Protein AF-A0A5P8JYT8-F1 (afdb_monomer_lite)

Radius of gyration: 12.9 Å; chains: 1; bounding box: 34×32×29 Å

Foldseek 3Di:
DDPPDFQPAADPPADVVQQVVQVVVLQVCLVVLVWHFPDKDWDQVPDPDRQWTWIWTATPVGDTKIKTGHRDHNVCQQPHSHWIAIVNRTDRSVVVSNVVVVVPD

pLDDT: mean 84.01, std 14.24, range [33.66, 96.31]

Organism: NCBI:txid2653200

Sequence (105 aa):
MSFITPGSGPVAEATEEQAVTNVTAFAEELPQFGVTVTSHDRKPSADYGEGRYVFTLHTEDGREIEIQMPGAPLDRVRKEWTRLYLDGSSGFWDFTLDSCKQRFE

Secondary structure (DSSP, 8-state):
-----TT-S--TT--HHHHHHHHHHHHHHGGGGT--EEEEEE-GGG--BTTEEEEEEEETTS-EEEEEEE-S-HHHHHHSS--EEETTEEE-HHHHHHHHHHTT-

Structure (mmCIF, N/CA/C/O backbone):
data_AF-A0A5P8JYT8-F1
#
_entry.id   AF-A0A5P8JYT8-F1
#
loop_
_atom_site.group_PDB
_atom_site.id
_atom_site.type_symbol
_atom_site.label_atom_id
_atom_site.label_alt_id
_atom_site.label_comp_id
_atom_site.label_asym_id
_atom_site.label_entity_id
_atom_site.label_seq_id
_atom_site.pdbx_PDB_ins_code
_atom_site.Cartn_x
_atom_site.Cartn_y
_atom_site.Cartn_z
_atom_site.occupancy
_atom_site.B_iso_or_equiv
_atom_site.auth_seq_id
_atom_site.auth_comp_id
_atom_site.auth_asym_id
_atom_site.auth_atom_id
_atom_site.pdbx_PDB_model_num
ATOM 1 N N . MET A 1 1 ? 20.227 -23.249 0.129 1.00 33.66 1 MET A N 1
ATOM 2 C CA . MET A 1 1 ? 19.079 -23.751 -0.653 1.00 33.66 1 MET A CA 1
ATOM 3 C C . MET A 1 1 ? 18.131 -22.573 -0.800 1.00 33.66 1 MET A C 1
ATOM 5 O O . MET A 1 1 ? 17.460 -22.231 0.162 1.00 33.66 1 MET A O 1
ATOM 9 N N . SER A 1 2 ? 18.218 -21.838 -1.910 1.00 37.72 2 SER A N 1
ATOM 10 C CA . SER A 1 2 ? 17.438 -20.610 -2.097 1.00 37.72 2 SER A CA 1
ATOM 11 C C . SER A 1 2 ? 16.035 -20.990 -2.547 1.00 37.72 2 SER A C 1
ATOM 13 O O . SER A 1 2 ? 15.847 -21.455 -3.668 1.00 37.72 2 SER A O 1
ATOM 15 N N . PHE A 1 3 ? 15.061 -20.834 -1.656 1.00 40.38 3 PHE A N 1
ATOM 16 C CA . PHE A 1 3 ? 13.651 -20.872 -2.018 1.00 40.38 3 PHE A CA 1
ATOM 17 C C . PHE A 1 3 ? 13.360 -19.590 -2.804 1.00 40.38 3 PHE A C 1
ATOM 19 O O . PHE A 1 3 ? 13.124 -18.537 -2.221 1.00 40.38 3 PHE A O 1
ATOM 26 N N . ILE A 1 4 ? 13.475 -19.647 -4.133 1.00 43.47 4 ILE A N 1
ATOM 27 C CA . ILE A 1 4 ? 13.039 -18.550 -5.001 1.00 43.47 4 ILE A CA 1
ATOM 28 C C . ILE A 1 4 ? 11.514 -18.578 -4.971 1.00 43.47 4 ILE A C 1
ATOM 30 O O . ILE A 1 4 ? 10.888 -19.375 -5.668 1.00 43.47 4 ILE A O 1
ATOM 34 N N . THR A 1 5 ? 10.917 -17.753 -4.117 1.00 49.12 5 THR A N 1
ATOM 35 C CA . THR A 1 5 ? 9.471 -17.544 -4.098 1.00 49.12 5 THR A CA 1
ATOM 36 C C . THR A 1 5 ? 9.096 -16.807 -5.390 1.00 49.12 5 THR A C 1
ATOM 38 O O . THR A 1 5 ? 9.532 -15.674 -5.587 1.00 49.12 5 THR A O 1
ATOM 41 N N . PRO A 1 6 ? 8.321 -17.401 -6.313 1.00 50.25 6 PRO A N 1
ATOM 42 C CA . PRO A 1 6 ? 7.962 -16.730 -7.560 1.00 50.25 6 PRO A CA 1
ATOM 43 C C . PRO A 1 6 ? 7.267 -15.397 -7.256 1.00 50.25 6 PRO A C 1
ATOM 45 O O . PRO A 1 6 ? 6.317 -15.368 -6.469 1.00 50.25 6 PRO A O 1
ATOM 48 N N . GLY A 1 7 ? 7.764 -14.301 -7.838 1.00 56.53 7 GLY A N 1
ATOM 49 C CA . GLY A 1 7 ? 7.246 -12.953 -7.579 1.00 56.53 7 GLY A CA 1
ATOM 50 C C . GLY A 1 7 ? 7.945 -12.157 -6.474 1.00 56.53 7 GLY A C 1
ATOM 51 O O . GLY A 1 7 ? 7.533 -11.027 -6.217 1.00 56.53 7 GLY A O 1
ATOM 52 N N . SER A 1 8 ? 8.989 -12.713 -5.841 1.00 60.50 8 SER A N 1
ATOM 53 C CA . SER A 1 8 ? 9.843 -12.020 -4.858 1.00 60.50 8 SER A CA 1
ATOM 54 C C . SER A 1 8 ? 11.080 -11.354 -5.460 1.00 60.50 8 SER A C 1
ATOM 56 O O . SER A 1 8 ? 11.875 -10.798 -4.718 1.00 60.50 8 SER A O 1
ATOM 58 N N . GLY A 1 9 ? 11.288 -11.476 -6.773 1.00 67.62 9 GLY A N 1
ATOM 59 C CA . GLY A 1 9 ? 12.460 -10.916 -7.443 1.00 67.62 9 GLY A CA 1
ATOM 60 C C . GLY A 1 9 ? 12.399 -9.392 -7.595 1.00 67.62 9 GLY A C 1
ATOM 61 O O . GLY A 1 9 ? 11.356 -8.784 -7.299 1.00 67.62 9 GLY A O 1
ATOM 62 N N . PRO A 1 10 ? 13.491 -8.797 -8.109 1.00 76.56 10 PRO A N 1
ATOM 63 C CA . PRO A 1 10 ? 13.575 -7.369 -8.339 1.00 76.56 10 PRO A CA 1
ATOM 64 C C . PRO A 1 10 ? 12.535 -6.890 -9.337 1.00 76.56 10 PRO A C 1
ATOM 66 O O . PRO A 1 10 ? 12.273 -7.516 -10.367 1.00 76.56 10 PRO A O 1
ATOM 69 N N . VAL A 1 11 ? 11.954 -5.742 -9.013 1.00 80.44 11 VAL A N 1
ATOM 70 C CA . VAL A 1 11 ? 10.961 -5.068 -9.833 1.00 80.44 11 VAL A CA 1
ATOM 71 C C . VAL A 1 11 ? 11.719 -4.138 -10.777 1.00 80.44 11 VAL A C 1
ATOM 73 O O . VAL A 1 11 ? 12.252 -3.107 -10.370 1.00 80.44 11 VAL A O 1
ATOM 76 N N . ALA A 1 12 ? 11.840 -4.547 -12.040 1.00 80.06 12 ALA A N 1
ATOM 77 C CA . ALA A 1 12 ? 12.508 -3.742 -13.057 1.00 80.06 12 ALA A CA 1
ATOM 78 C C . ALA A 1 12 ? 11.782 -2.403 -13.255 1.00 80.06 12 ALA A C 1
ATOM 80 O O . ALA A 1 12 ? 10.553 -2.363 -13.225 1.00 80.06 12 ALA A O 1
ATOM 81 N N . GLU A 1 13 ? 12.561 -1.338 -13.475 1.00 84.75 13 GLU A N 1
ATOM 82 C CA . GLU A 1 13 ? 12.064 0.029 -13.711 1.00 84.75 13 GLU A CA 1
ATOM 83 C C . GLU A 1 13 ? 11.220 0.590 -12.559 1.00 84.75 13 GLU A C 1
ATOM 85 O O . GLU A 1 13 ? 10.415 1.498 -12.757 1.00 84.75 13 GLU A O 1
ATOM 90 N N . ALA A 1 14 ? 11.408 0.055 -11.350 1.00 90.19 14 ALA A N 1
ATOM 91 C CA . ALA A 1 14 ? 10.593 0.450 -10.224 1.00 90.19 14 ALA A CA 1
ATOM 92 C C . ALA A 1 14 ? 10.853 1.891 -9.778 1.00 90.19 14 ALA A C 1
ATOM 94 O O . ALA A 1 14 ? 12.008 2.305 -9.635 1.00 90.19 14 ALA A O 1
ATOM 95 N N . THR A 1 15 ? 9.780 2.624 -9.485 1.00 92.75 15 THR A N 1
ATOM 96 C CA . THR A 1 15 ? 9.846 3.973 -8.921 1.00 92.75 15 THR A CA 1
ATOM 97 C C . THR A 1 15 ? 9.031 4.093 -7.642 1.00 92.75 15 THR A C 1
ATOM 99 O O . THR A 1 15 ? 7.992 3.456 -7.455 1.00 92.75 15 THR A O 1
ATOM 102 N N . GLU A 1 16 ? 9.492 4.965 -6.749 1.00 93.25 16 GLU A N 1
ATOM 103 C CA . GLU A 1 16 ? 8.779 5.264 -5.510 1.00 93.25 16 GLU A CA 1
ATOM 104 C C . GLU A 1 16 ? 7.422 5.920 -5.782 1.00 93.25 16 GLU A C 1
ATOM 106 O O . GLU A 1 16 ? 6.447 5.605 -5.117 1.00 93.25 16 GLU A O 1
ATOM 111 N N . GLU A 1 17 ? 7.329 6.770 -6.806 1.00 95.00 17 GLU A N 1
ATOM 112 C CA . GLU A 1 17 ? 6.077 7.408 -7.231 1.00 95.00 17 GLU A CA 1
ATOM 113 C C . GLU A 1 17 ? 5.001 6.378 -7.610 1.00 95.00 17 GLU A C 1
ATOM 115 O O . GLU A 1 17 ? 3.837 6.496 -7.213 1.00 95.00 17 GLU A O 1
ATOM 120 N N . GLN A 1 18 ? 5.394 5.321 -8.327 1.00 94.56 18 GLN A N 1
ATOM 121 C CA . GLN A 1 18 ? 4.494 4.215 -8.637 1.00 94.56 18 GLN A CA 1
ATOM 122 C C . GLN A 1 18 ? 4.110 3.447 -7.371 1.00 94.56 18 GLN A C 1
ATOM 124 O O . GLN A 1 18 ? 2.941 3.119 -7.194 1.00 94.56 18 GLN A O 1
ATOM 129 N N . ALA A 1 19 ? 5.049 3.224 -6.449 1.00 93.88 19 ALA A N 1
ATOM 130 C CA . ALA A 1 19 ? 4.749 2.569 -5.177 1.00 93.88 19 ALA A CA 1
ATOM 131 C C . ALA A 1 19 ? 3.776 3.389 -4.313 1.00 93.88 19 ALA A C 1
ATOM 133 O O . ALA A 1 19 ? 2.871 2.812 -3.715 1.00 93.88 19 ALA A O 1
ATOM 134 N N . VAL A 1 20 ? 3.917 4.720 -4.297 1.00 96.25 20 VAL A N 1
ATOM 135 C CA . VAL A 1 20 ? 2.982 5.645 -3.639 1.00 96.25 20 VAL A CA 1
ATOM 136 C C . VAL A 1 20 ? 1.595 5.532 -4.272 1.00 96.25 20 VAL A C 1
ATOM 138 O O . VAL A 1 20 ? 0.613 5.314 -3.573 1.00 96.25 20 VAL A O 1
ATOM 141 N N . THR A 1 21 ? 1.5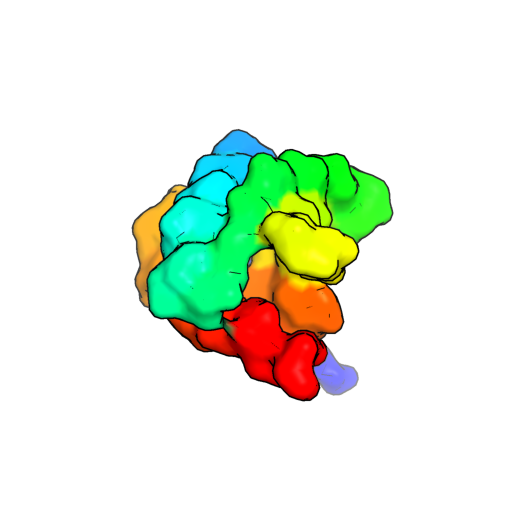12 5.583 -5.603 1.00 96.06 21 THR A N 1
ATOM 142 C CA . THR A 1 21 ? 0.238 5.406 -6.324 1.00 96.06 21 THR A CA 1
ATOM 143 C C . THR A 1 21 ? -0.425 4.075 -5.963 1.00 96.06 21 THR A C 1
ATOM 145 O O . THR A 1 21 ? -1.629 4.009 -5.717 1.00 96.06 21 THR A O 1
ATOM 148 N N . ASN A 1 22 ? 0.373 3.011 -5.882 1.00 95.06 22 ASN A N 1
ATOM 149 C CA . ASN A 1 22 ? -0.112 1.681 -5.551 1.00 95.06 22 ASN A CA 1
ATOM 150 C C . ASN A 1 22 ? -0.585 1.585 -4.098 1.00 95.06 22 ASN A C 1
ATOM 152 O O . ASN A 1 22 ? -1.646 1.022 -3.856 1.00 95.06 22 ASN A O 1
ATOM 156 N N . VAL A 1 23 ? 0.147 2.139 -3.127 1.00 95.19 23 VAL A N 1
ATOM 157 C CA . VAL A 1 23 ? -0.277 2.095 -1.718 1.00 95.19 23 VAL A CA 1
ATOM 158 C C . VAL A 1 23 ? -1.514 2.944 -1.457 1.00 95.19 23 VAL A C 1
ATOM 160 O O . VAL A 1 23 ? -2.375 2.519 -0.692 1.00 95.19 23 VAL A O 1
ATOM 163 N N . THR A 1 24 ? -1.669 4.076 -2.147 1.00 95.81 24 THR A N 1
ATOM 164 C CA . THR A 1 24 ? -2.904 4.865 -2.091 1.00 95.81 24 THR A CA 1
ATOM 165 C C . THR A 1 24 ? -4.083 4.063 -2.639 1.00 95.81 24 THR A C 1
ATOM 167 O O . THR A 1 24 ? -5.081 3.904 -1.944 1.00 95.81 24 THR A O 1
ATOM 170 N N . ALA A 1 25 ? -3.943 3.458 -3.824 1.00 95.50 25 ALA A N 1
ATOM 171 C CA . ALA A 1 25 ? -5.002 2.626 -4.398 1.00 95.50 25 ALA A CA 1
ATOM 172 C C . ALA A 1 25 ? -5.331 1.399 -3.525 1.00 95.50 25 ALA A C 1
ATOM 174 O O . ALA A 1 25 ? -6.481 0.978 -3.450 1.00 95.50 25 ALA A O 1
ATOM 175 N N . PHE A 1 26 ? -4.330 0.822 -2.856 1.00 94.12 26 PHE A N 1
ATOM 176 C CA . PHE A 1 26 ? -4.523 -0.269 -1.900 1.00 94.12 26 PHE A CA 1
ATOM 177 C C . PHE A 1 26 ? -5.335 0.197 -0.683 1.00 94.12 26 PHE A C 1
ATOM 179 O O . PHE A 1 26 ? -6.307 -0.450 -0.297 1.00 94.12 26 PHE A O 1
ATOM 186 N N . ALA A 1 27 ? -4.973 1.347 -0.107 1.00 94.81 27 ALA A N 1
ATOM 187 C CA . ALA A 1 27 ? -5.665 1.949 1.030 1.00 94.81 27 ALA A CA 1
ATOM 188 C C . ALA A 1 27 ? -7.124 2.322 0.713 1.00 94.81 27 ALA A C 1
ATOM 190 O O . ALA A 1 27 ? -7.990 2.149 1.566 1.00 94.81 27 ALA A O 1
ATOM 191 N N . GLU A 1 28 ? -7.410 2.780 -0.508 1.00 95.06 28 GLU A N 1
ATOM 192 C CA . GLU A 1 28 ? -8.767 3.105 -0.974 1.00 95.06 28 GLU A CA 1
ATOM 193 C C . GLU A 1 28 ? -9.665 1.868 -1.159 1.00 95.06 28 GLU A C 1
ATOM 195 O O . GLU A 1 28 ? -10.890 1.974 -1.074 1.00 95.06 28 GLU A O 1
ATOM 200 N N . GLU A 1 29 ? -9.083 0.689 -1.394 1.00 94.19 29 GLU A N 1
ATOM 201 C CA . GLU A 1 29 ? -9.829 -0.565 -1.573 1.00 94.19 29 GLU A CA 1
ATOM 202 C C . GLU A 1 29 ? -10.080 -1.312 -0.260 1.00 94.19 29 GLU A C 1
ATOM 204 O O . GLU A 1 29 ? -11.101 -1.992 -0.129 1.00 94.19 29 GLU A O 1
ATOM 209 N N . LEU A 1 30 ? -9.210 -1.143 0.740 1.00 91.62 30 LEU A N 1
ATOM 210 C CA . LEU A 1 30 ? -9.323 -1.793 2.050 1.00 91.62 30 LEU A CA 1
ATOM 211 C C . LEU A 1 30 ? -10.678 -1.617 2.773 1.00 91.62 30 LEU A C 1
ATOM 213 O O . LEU A 1 30 ? -11.107 -2.578 3.424 1.00 91.62 30 LEU A O 1
ATOM 217 N N . PRO A 1 31 ? -11.420 -0.495 2.642 1.00 93.00 31 PRO A N 1
ATOM 218 C CA . PRO A 1 31 ? -12.748 -0.367 3.241 1.00 93.00 31 PRO A CA 1
ATOM 219 C C . PRO A 1 31 ? -13.739 -1.439 2.773 1.00 93.00 31 PRO A C 1
ATOM 221 O O . PRO A 1 31 ? -14.605 -1.853 3.543 1.00 93.00 31 PRO A O 1
ATOM 224 N N . GLN A 1 32 ? -13.588 -1.958 1.548 1.00 91.38 32 GLN A N 1
ATOM 225 C CA . GLN A 1 32 ? -14.420 -3.054 1.024 1.00 91.38 32 GLN A CA 1
ATOM 226 C C . GLN A 1 32 ? -14.187 -4.376 1.776 1.00 91.38 32 GLN A C 1
ATOM 228 O O . GLN A 1 32 ? -15.040 -5.262 1.755 1.00 91.38 32 GLN A O 1
ATOM 233 N N . PHE A 1 33 ? -13.059 -4.480 2.480 1.00 88.38 33 PHE A N 1
ATOM 234 C CA . PHE A 1 33 ? -12.645 -5.618 3.298 1.00 88.38 33 PHE A CA 1
ATOM 235 C C . PHE A 1 33 ? -12.802 -5.341 4.803 1.00 88.38 33 PHE A C 1
ATOM 237 O O . PHE A 1 33 ? -12.404 -6.160 5.630 1.00 88.38 33 PHE A O 1
ATOM 244 N N . GLY A 1 34 ? -13.415 -4.211 5.175 1.00 89.38 34 GLY A N 1
ATOM 245 C CA . GLY A 1 34 ? -13.671 -3.838 6.568 1.00 89.38 34 GLY A CA 1
ATOM 246 C C . GLY A 1 34 ? -12.487 -3.181 7.281 1.00 89.38 34 GLY A C 1
ATOM 247 O O . GLY A 1 34 ? -12.474 -3.149 8.508 1.00 89.38 34 GLY A O 1
ATOM 248 N N . VAL A 1 35 ? -11.500 -2.667 6.541 1.00 91.50 35 VAL A N 1
ATOM 249 C CA . VAL A 1 35 ? -10.354 -1.937 7.102 1.00 91.50 35 VAL A CA 1
ATOM 250 C C . VAL A 1 35 ? -10.334 -0.517 6.542 1.00 91.50 35 VAL A C 1
ATOM 252 O O . VAL A 1 35 ? -10.138 -0.319 5.350 1.00 91.50 35 VAL A O 1
ATOM 255 N N . THR A 1 36 ? -10.503 0.491 7.393 1.00 94.38 36 THR A N 1
ATOM 256 C CA . THR A 1 36 ? -10.386 1.897 6.981 1.00 94.38 36 THR A CA 1
ATOM 257 C C . THR A 1 36 ? -8.976 2.394 7.270 1.00 94.38 36 THR A C 1
ATOM 259 O O . THR A 1 36 ? -8.572 2.438 8.431 1.00 94.38 36 THR A O 1
ATOM 262 N N . VAL A 1 37 ? -8.234 2.791 6.236 1.00 94.88 37 VAL A N 1
ATOM 263 C CA . VAL A 1 37 ? -6.932 3.464 6.377 1.00 94.88 37 VAL A CA 1
ATOM 264 C C . VAL A 1 37 ? -7.152 4.976 6.420 1.00 94.88 37 VAL A C 1
ATOM 266 O O . VAL A 1 37 ? -7.810 5.532 5.545 1.00 94.88 37 VAL A O 1
ATOM 269 N N . THR A 1 38 ? -6.614 5.643 7.438 1.00 95.25 38 THR A N 1
ATOM 270 C CA . THR A 1 38 ? -6.712 7.098 7.635 1.00 95.25 38 THR A CA 1
ATOM 271 C C . THR A 1 38 ? -5.521 7.843 7.041 1.00 95.25 38 THR A C 1
ATOM 273 O O . THR A 1 38 ? -5.677 8.960 6.547 1.00 95.25 38 THR A O 1
ATOM 276 N N . SER A 1 39 ? -4.336 7.232 7.053 1.00 95.62 39 SER A N 1
ATOM 277 C CA . SER A 1 39 ? -3.127 7.767 6.426 1.00 95.62 39 SER A CA 1
ATOM 278 C C . SER A 1 39 ? -2.116 6.659 6.129 1.00 95.62 39 SER A C 1
ATOM 280 O O . SER A 1 39 ? -2.236 5.533 6.612 1.00 95.62 39 SER A O 1
ATOM 282 N N . HIS A 1 40 ? -1.101 6.975 5.326 1.00 96.12 40 HIS A N 1
ATOM 283 C CA . HIS A 1 40 ? 0.049 6.104 5.130 1.00 96.12 40 HIS A CA 1
ATOM 284 C C . HIS A 1 40 ? 1.354 6.902 5.160 1.00 96.12 40 HIS A C 1
ATOM 286 O O . HIS A 1 40 ? 1.447 7.975 4.561 1.00 96.12 40 HIS A O 1
ATOM 292 N N . ASP A 1 41 ? 2.381 6.347 5.795 1.00 96.31 41 ASP A N 1
ATOM 293 C CA . ASP A 1 41 ? 3.707 6.952 5.881 1.00 96.31 41 ASP A CA 1
ATOM 294 C C . ASP A 1 41 ? 4.742 6.113 5.152 1.00 96.31 41 ASP A C 1
ATOM 296 O O . ASP A 1 41 ? 4.784 4.887 5.251 1.00 96.31 41 ASP A O 1
ATOM 300 N N . ARG A 1 42 ? 5.625 6.794 4.431 1.00 96.19 42 ARG A N 1
ATOM 301 C CA . ARG A 1 42 ? 6.763 6.171 3.771 1.00 96.19 42 ARG A CA 1
ATOM 302 C C . ARG A 1 42 ? 7.866 5.869 4.792 1.00 96.19 42 ARG A C 1
ATOM 304 O O . ARG A 1 42 ? 8.254 6.751 5.556 1.00 96.19 42 ARG A O 1
ATOM 311 N N . LYS A 1 43 ? 8.438 4.659 4.755 1.00 93.75 43 LYS A N 1
ATOM 312 C CA . LYS A 1 43 ? 9.502 4.207 5.674 1.00 93.75 43 LYS A CA 1
ATOM 313 C C . LYS A 1 43 ? 10.771 3.753 4.927 1.00 93.75 43 LYS A C 1
ATOM 315 O O . LYS A 1 43 ? 11.038 2.555 4.849 1.00 93.75 43 LYS A O 1
ATOM 320 N N . PRO A 1 44 ? 11.600 4.679 4.401 1.00 90.00 44 PRO A N 1
ATOM 321 C CA . PRO A 1 44 ? 12.754 4.324 3.562 1.00 90.00 44 PRO A CA 1
ATOM 322 C C . PRO A 1 44 ? 13.807 3.470 4.270 1.00 90.00 44 PRO A C 1
ATOM 324 O O . PRO A 1 44 ? 14.471 2.650 3.648 1.00 90.00 44 PRO A O 1
ATOM 327 N N . SER A 1 45 ? 13.950 3.627 5.589 1.00 88.56 45 SER A N 1
ATOM 328 C CA . SER A 1 45 ? 14.892 2.844 6.397 1.00 88.56 45 SER A CA 1
ATOM 329 C C . SER A 1 45 ? 14.542 1.356 6.493 1.00 88.56 45 SER A C 1
ATOM 331 O O . SER A 1 45 ? 15.392 0.572 6.909 1.00 88.56 45 SER A O 1
ATOM 333 N N . ALA A 1 46 ? 13.313 0.972 6.137 1.00 84.56 46 ALA A N 1
ATOM 334 C CA . ALA A 1 46 ? 12.849 -0.411 6.131 1.00 84.56 46 ALA A CA 1
ATOM 335 C C . ALA A 1 46 ? 12.837 -1.032 4.728 1.00 84.56 46 ALA A C 1
ATOM 337 O O . ALA A 1 46 ? 12.429 -2.182 4.586 1.00 84.56 46 ALA A O 1
ATOM 338 N N . ASP A 1 47 ? 13.275 -0.308 3.695 1.00 84.75 47 ASP A N 1
ATOM 339 C CA . ASP A 1 47 ? 13.329 -0.857 2.345 1.00 84.75 47 ASP A CA 1
ATOM 340 C C . ASP A 1 47 ? 14.260 -2.058 2.270 1.00 84.75 47 ASP A C 1
ATOM 342 O O . ASP A 1 47 ? 15.444 -1.995 2.600 1.00 84.75 47 ASP A O 1
ATOM 346 N N . TYR A 1 48 ? 13.722 -3.148 1.737 1.00 71.44 48 TYR A N 1
ATOM 347 C CA . TYR A 1 48 ? 14.483 -4.357 1.443 1.00 71.44 48 TYR A CA 1
ATOM 348 C C . TYR A 1 48 ? 15.255 -4.244 0.116 1.00 71.44 48 TYR A C 1
ATOM 350 O O . TYR A 1 48 ? 15.992 -5.156 -0.252 1.00 71.44 48 TYR A O 1
ATOM 358 N N . GLY A 1 49 ? 15.118 -3.114 -0.589 1.00 75.56 49 GLY A N 1
ATOM 359 C CA . GLY A 1 49 ? 15.704 -2.872 -1.902 1.00 75.56 49 GLY A CA 1
ATOM 360 C C . GLY A 1 49 ? 14.875 -3.469 -3.041 1.00 75.56 49 GLY A C 1
ATOM 361 O O . GLY A 1 49 ? 13.699 -3.791 -2.890 1.00 75.56 49 GLY A O 1
ATOM 362 N N . GLU A 1 50 ? 15.496 -3.587 -4.216 1.00 82.25 50 GLU A N 1
ATOM 363 C CA . GLU A 1 50 ? 14.937 -4.316 -5.366 1.00 82.25 50 GLU A CA 1
ATOM 364 C C . GLU A 1 50 ? 13.626 -3.750 -5.957 1.00 82.25 50 GLU A C 1
ATOM 366 O O . GLU A 1 50 ? 12.840 -4.474 -6.571 1.00 82.25 50 GLU A O 1
ATOM 371 N N . GLY A 1 51 ? 13.394 -2.442 -5.811 1.00 87.31 51 GLY A N 1
ATOM 372 C CA . GLY A 1 51 ? 12.219 -1.777 -6.384 1.00 87.31 51 GLY A CA 1
ATOM 373 C C . GLY A 1 51 ? 10.940 -1.932 -5.557 1.00 87.31 51 GLY A C 1
ATOM 374 O O . GLY A 1 51 ? 9.833 -1.795 -6.085 1.00 87.31 51 GLY A O 1
ATOM 375 N N . ARG A 1 52 ? 11.087 -2.243 -4.266 1.00 89.00 52 ARG A N 1
ATOM 376 C CA . ARG A 1 52 ? 10.001 -2.333 -3.287 1.00 89.00 52 ARG A CA 1
ATOM 377 C C . ARG A 1 52 ? 10.212 -1.300 -2.198 1.00 89.00 52 ARG A C 1
ATOM 379 O O . ARG A 1 52 ? 11.319 -1.140 -1.692 1.00 89.00 52 ARG A O 1
ATOM 386 N N . TYR A 1 53 ? 9.127 -0.639 -1.839 1.00 92.06 53 TYR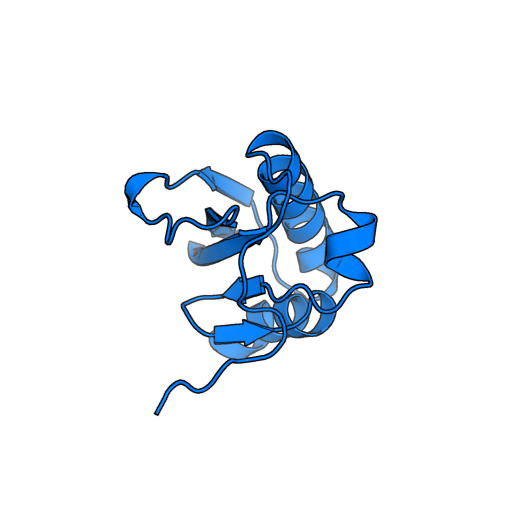 A N 1
ATOM 387 C CA . TYR A 1 53 ? 9.126 0.514 -0.957 1.00 92.06 53 TYR A CA 1
ATOM 388 C C . TYR A 1 53 ? 8.207 0.223 0.222 1.00 92.06 53 TYR A C 1
ATOM 390 O O . TYR A 1 53 ? 7.067 -0.205 0.030 1.00 92.06 53 TYR A O 1
ATOM 398 N N . VAL A 1 54 ? 8.708 0.410 1.440 1.00 94.31 54 VAL A N 1
ATOM 399 C CA . VAL A 1 54 ? 7.935 0.144 2.659 1.00 94.31 54 VAL A CA 1
ATOM 400 C C . VAL A 1 54 ? 7.063 1.329 3.042 1.00 94.31 54 VAL A C 1
ATOM 402 O O . VAL A 1 54 ? 7.523 2.476 3.071 1.00 94.31 54 VAL A O 1
ATOM 405 N N . PHE A 1 55 ? 5.822 1.029 3.397 1.00 95.06 55 PHE A N 1
ATOM 406 C CA . PHE A 1 55 ? 4.863 1.967 3.950 1.00 95.06 55 PHE A CA 1
ATOM 407 C C . PHE A 1 55 ? 4.266 1.416 5.240 1.00 95.06 55 PHE A C 1
ATOM 409 O O . PHE A 1 55 ? 4.088 0.208 5.380 1.00 95.06 55 PHE A O 1
ATOM 416 N N . THR A 1 56 ? 3.922 2.314 6.154 1.00 95.88 56 THR A N 1
ATOM 417 C CA . THR A 1 56 ? 3.060 2.019 7.297 1.00 95.88 56 THR A CA 1
ATOM 418 C C . THR A 1 56 ? 1.680 2.585 7.001 1.00 95.88 56 THR A C 1
ATOM 420 O O . THR A 1 56 ? 1.558 3.784 6.760 1.00 95.88 56 THR A O 1
ATOM 423 N N . LEU A 1 57 ? 0.650 1.742 6.992 1.00 95.31 57 LEU A N 1
ATOM 424 C CA . LEU A 1 57 ? -0.747 2.162 6.916 1.00 95.31 57 LEU A CA 1
ATOM 425 C C . LEU A 1 57 ? -1.274 2.366 8.333 1.00 95.31 57 LEU A C 1
ATOM 427 O O . LEU A 1 57 ? -1.184 1.455 9.156 1.00 95.31 57 LEU A O 1
ATOM 431 N N . HIS A 1 58 ? -1.860 3.527 8.589 1.00 95.44 58 HIS A N 1
ATOM 432 C CA . HIS A 1 58 ? -2.543 3.838 9.838 1.00 95.44 58 HIS A CA 1
ATOM 433 C C . HIS A 1 58 ? -4.030 3.637 9.641 1.00 95.44 58 HIS A C 1
ATOM 435 O O . HIS A 1 58 ? -4.628 4.207 8.730 1.00 95.44 58 HIS A O 1
ATOM 441 N N . THR A 1 59 ? -4.634 2.809 10.474 1.00 93.62 59 THR A N 1
ATOM 442 C CA . THR A 1 59 ? -6.056 2.480 10.372 1.00 93.62 59 THR A CA 1
ATOM 443 C C . THR A 1 59 ? -6.892 3.292 11.357 1.00 93.62 59 THR A C 1
ATOM 445 O O . THR A 1 59 ? -6.385 3.834 12.339 1.00 93.62 59 THR A O 1
ATOM 448 N N . GLU A 1 60 ? -8.191 3.407 11.088 1.00 93.12 60 GLU A N 1
ATOM 449 C CA . GLU A 1 60 ? -9.133 4.161 11.926 1.00 93.12 60 GLU A CA 1
ATOM 450 C C . GLU A 1 60 ? -9.253 3.592 13.349 1.00 93.12 60 GLU A C 1
ATOM 452 O O . GLU A 1 60 ? -9.451 4.346 14.299 1.00 93.12 60 GLU A O 1
ATOM 457 N N . ASP A 1 61 ? -9.070 2.281 13.518 1.00 90.31 61 ASP A N 1
ATOM 458 C CA . ASP A 1 61 ? -9.076 1.619 14.827 1.00 90.31 61 ASP A CA 1
ATOM 459 C C . ASP A 1 61 ? -7.716 1.668 15.552 1.00 90.31 61 ASP A C 1
ATOM 461 O O . ASP A 1 61 ? -7.561 1.091 16.630 1.00 90.31 61 ASP A O 1
ATOM 465 N N . GLY A 1 62 ? -6.743 2.400 14.997 1.00 90.44 62 GLY A N 1
ATOM 466 C CA . GLY A 1 62 ? -5.442 2.653 15.612 1.00 90.44 62 GLY A CA 1
ATOM 467 C C . GLY A 1 62 ? -4.394 1.567 15.374 1.00 90.44 62 GLY A C 1
ATOM 468 O O . GLY A 1 62 ? -3.329 1.627 15.989 1.00 90.44 62 GLY A O 1
ATOM 469 N N . ARG A 1 63 ? -4.653 0.579 14.505 1.00 89.88 63 ARG A N 1
ATOM 470 C CA . ARG A 1 63 ? -3.624 -0.383 14.079 1.00 89.88 63 ARG A CA 1
ATOM 471 C C . ARG A 1 63 ? -2.675 0.242 13.061 1.00 89.88 63 ARG A C 1
ATOM 473 O O . ARG A 1 63 ? -3.091 1.024 12.202 1.00 89.88 63 ARG A O 1
ATOM 480 N N . GLU A 1 64 ? -1.425 -0.199 13.115 1.00 92.81 64 GLU A N 1
ATOM 481 C CA . GLU A 1 64 ? -0.404 0.070 12.108 1.00 92.81 64 GLU A CA 1
ATOM 482 C C . GLU A 1 64 ? -0.120 -1.210 11.321 1.00 92.81 64 GLU A C 1
ATOM 484 O O . GLU A 1 64 ? 0.069 -2.274 11.914 1.00 92.81 64 GLU A O 1
ATOM 489 N N . ILE A 1 65 ? -0.089 -1.110 9.994 1.00 91.44 65 ILE A N 1
ATOM 490 C CA . ILE A 1 65 ? 0.148 -2.244 9.097 1.00 91.44 65 ILE A CA 1
ATOM 491 C C . ILE A 1 65 ? 1.351 -1.921 8.216 1.00 91.44 65 ILE A C 1
ATOM 493 O O . ILE A 1 65 ? 1.323 -0.940 7.470 1.00 91.44 65 ILE A O 1
ATOM 497 N N . GLU A 1 66 ? 2.406 -2.735 8.270 1.00 92.75 66 GLU A N 1
ATOM 498 C CA . GLU A 1 66 ? 3.561 -2.551 7.394 1.00 92.75 66 GLU A CA 1
ATOM 499 C C . GLU A 1 66 ? 3.319 -3.261 6.060 1.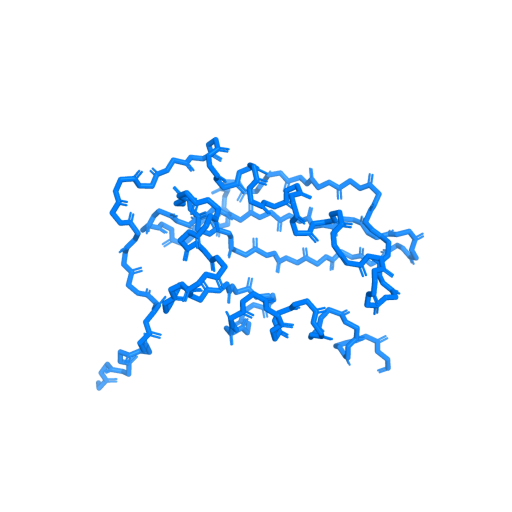00 92.75 66 GLU A C 1
ATOM 501 O O . GLU A 1 66 ? 3.060 -4.466 6.009 1.00 92.75 66 GLU A O 1
ATOM 506 N N . ILE A 1 67 ? 3.443 -2.524 4.957 1.00 91.69 67 ILE A N 1
ATOM 507 C CA . ILE A 1 67 ? 3.312 -3.062 3.606 1.00 91.69 67 ILE A CA 1
ATOM 508 C C . ILE A 1 67 ? 4.530 -2.717 2.753 1.00 91.69 67 ILE A C 1
ATOM 510 O O . ILE A 1 67 ? 4.960 -1.569 2.671 1.00 91.69 67 ILE A O 1
ATOM 514 N N . GLN A 1 68 ? 5.082 -3.718 2.072 1.00 91.88 68 GLN A N 1
ATOM 515 C CA . GLN A 1 68 ? 6.101 -3.525 1.045 1.00 91.88 68 GLN A CA 1
ATOM 516 C C . GLN A 1 68 ? 5.425 -3.489 -0.318 1.00 91.88 68 GLN A C 1
ATOM 518 O O . GLN A 1 68 ? 4.931 -4.510 -0.817 1.00 91.88 68 GLN A O 1
ATOM 523 N N . MET A 1 69 ? 5.425 -2.305 -0.917 1.00 93.00 69 MET A N 1
ATOM 524 C CA . MET A 1 69 ? 4.740 -2.035 -2.166 1.00 93.00 69 MET A CA 1
ATOM 525 C C . MET A 1 69 ? 5.730 -2.023 -3.340 1.00 93.00 69 MET A C 1
ATOM 527 O O . MET A 1 69 ? 6.730 -1.301 -3.296 1.00 93.00 69 MET A O 1
ATOM 531 N N . PRO A 1 70 ? 5.485 -2.804 -4.405 1.00 91.94 70 PRO A N 1
ATOM 532 C CA . PRO A 1 70 ? 6.254 -2.722 -5.641 1.00 91.94 70 PRO A CA 1
ATOM 533 C C . PRO A 1 70 ? 6.093 -1.352 -6.300 1.00 91.94 70 PRO A C 1
ATOM 535 O O . PRO A 1 70 ? 4.973 -0.866 -6.468 1.00 91.94 70 PRO A O 1
ATOM 538 N N . GLY A 1 71 ? 7.196 -0.770 -6.756 1.00 92.00 71 GLY A N 1
ATOM 539 C CA . GLY A 1 71 ? 7.190 0.464 -7.536 1.00 92.00 71 GLY A CA 1
ATOM 540 C C . GLY A 1 71 ? 6.898 0.261 -9.016 1.00 92.00 71 GLY A C 1
ATOM 541 O O . GLY A 1 71 ? 7.581 0.868 -9.813 1.00 92.00 71 GLY A O 1
ATOM 542 N N . ALA A 1 72 ? 5.966 -0.613 -9.397 1.00 90.88 72 ALA A N 1
ATOM 543 C CA . ALA A 1 72 ? 5.611 -0.881 -10.798 1.00 90.88 72 ALA A CA 1
ATOM 544 C C . ALA A 1 72 ? 4.252 -0.255 -11.169 1.00 90.88 72 ALA A C 1
ATOM 546 O O . ALA A 1 72 ? 3.484 0.082 -10.266 1.00 90.88 72 ALA A O 1
ATOM 547 N N . PRO A 1 73 ? 3.881 -0.161 -12.462 1.00 91.69 73 PRO A N 1
ATOM 548 C CA . PRO A 1 73 ? 2.549 0.299 -12.853 1.00 91.69 73 PRO A CA 1
ATOM 549 C C . PRO A 1 73 ? 1.425 -0.497 -12.165 1.00 91.69 73 PRO A C 1
ATOM 551 O O . PRO A 1 73 ? 1.479 -1.726 -12.121 1.00 91.69 73 PRO A O 1
ATOM 554 N N . LEU A 1 74 ? 0.388 0.187 -11.671 1.00 89.12 74 LEU A N 1
ATOM 555 C CA . LEU A 1 74 ? -0.685 -0.407 -10.856 1.00 89.12 74 LEU A CA 1
ATOM 556 C C . LEU A 1 74 ? -1.354 -1.629 -11.503 1.00 89.12 74 LEU A C 1
ATOM 558 O O . LEU A 1 74 ? -1.539 -2.656 -10.853 1.00 89.12 74 LEU A O 1
ATOM 562 N N . ASP A 1 75 ? -1.661 -1.553 -12.800 1.00 87.69 75 ASP A N 1
ATOM 563 C CA . ASP A 1 75 ? -2.224 -2.673 -13.566 1.00 87.69 75 ASP A CA 1
ATOM 564 C C . ASP A 1 75 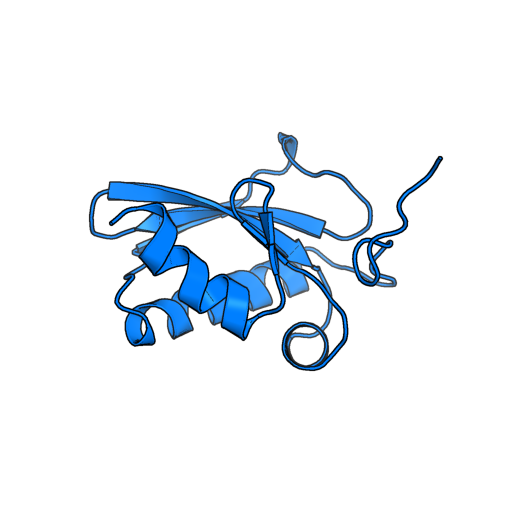? -1.362 -3.937 -13.475 1.00 87.69 75 ASP A C 1
ATOM 566 O O . ASP A 1 75 ? -1.882 -5.052 -13.393 1.00 87.69 75 ASP A O 1
ATOM 570 N N . ARG A 1 76 ? -0.039 -3.755 -13.466 1.00 86.25 76 ARG A N 1
ATOM 571 C CA . ARG A 1 76 ? 0.943 -4.829 -13.354 1.00 86.25 76 ARG A CA 1
ATOM 572 C C . ARG A 1 76 ? 0.939 -5.429 -11.955 1.00 86.25 76 ARG A C 1
ATOM 574 O O . ARG A 1 76 ? 0.952 -6.646 -11.809 1.00 86.25 76 ARG A O 1
ATOM 581 N N . VAL A 1 77 ? 0.890 -4.582 -10.929 1.00 86.12 77 VAL A N 1
ATOM 582 C CA . VAL A 1 77 ? 0.864 -5.019 -9.526 1.00 86.12 77 VAL A CA 1
ATOM 583 C C . VAL A 1 77 ? -0.410 -5.808 -9.209 1.00 86.12 77 VAL A C 1
ATOM 585 O O . VAL A 1 77 ? -0.339 -6.795 -8.483 1.00 86.12 77 VAL A O 1
ATOM 588 N N . ARG A 1 78 ? -1.550 -5.437 -9.805 1.00 85.88 78 ARG A N 1
ATOM 589 C CA . ARG A 1 78 ? -2.827 -6.150 -9.630 1.00 85.88 78 ARG A CA 1
ATOM 590 C C . ARG A 1 78 ? -2.912 -7.474 -10.391 1.00 85.88 78 ARG A C 1
ATOM 592 O O . ARG A 1 78 ? -3.506 -8.421 -9.888 1.00 85.88 78 ARG A O 1
ATOM 599 N N . LYS A 1 79 ? -2.387 -7.532 -11.621 1.00 75.38 79 LYS A N 1
ATOM 600 C CA . LYS A 1 79 ? -2.614 -8.661 -12.547 1.00 75.38 79 LYS A CA 1
ATOM 601 C C . LYS A 1 79 ? -1.466 -9.666 -12.607 1.00 75.38 79 LYS A C 1
ATOM 603 O O . LYS A 1 79 ? -1.700 -10.831 -12.920 1.00 75.38 79 LYS A O 1
ATOM 608 N N . GLU A 1 80 ? -0.227 -9.228 -12.400 1.00 70.00 80 GLU A N 1
ATOM 609 C CA . GLU A 1 80 ? 0.944 -10.092 -12.571 1.00 70.00 80 GLU A CA 1
ATOM 610 C C . GLU A 1 80 ? 1.327 -10.833 -11.287 1.00 70.00 80 GLU A C 1
ATOM 612 O O . GLU A 1 80 ? 0.769 -10.627 -10.214 1.00 70.00 80 GLU A O 1
ATOM 617 N N . TRP A 1 81 ? 2.357 -11.680 -11.385 1.00 61.44 81 TRP A N 1
ATOM 618 C CA . TRP A 1 81 ? 2.933 -12.444 -10.276 1.00 61.44 81 TRP A CA 1
ATOM 619 C C . TRP A 1 81 ? 3.628 -11.567 -9.216 1.00 61.44 81 TRP A C 1
ATOM 621 O O . TRP A 1 81 ? 4.444 -12.062 -8.440 1.00 61.44 81 TRP A O 1
ATOM 631 N N . THR A 1 82 ? 3.354 -10.264 -9.186 1.00 73.06 82 THR A N 1
ATOM 632 C CA . THR A 1 82 ? 4.002 -9.322 -8.284 1.00 73.06 82 THR A CA 1
ATOM 633 C C . THR A 1 82 ? 3.417 -9.497 -6.891 1.00 73.06 82 THR A C 1
ATOM 635 O O . THR A 1 82 ? 2.269 -9.149 -6.633 1.00 73.06 82 THR A O 1
ATOM 638 N N . ARG A 1 83 ? 4.209 -10.060 -5.979 1.00 80.44 83 ARG A N 1
ATOM 639 C CA . ARG A 1 83 ? 3.784 -10.216 -4.588 1.00 80.44 83 ARG A CA 1
ATOM 640 C C . ARG A 1 83 ? 3.910 -8.900 -3.837 1.00 80.44 83 ARG A C 1
ATOM 642 O O . ARG A 1 83 ? 4.886 -8.182 -4.032 1.00 80.44 83 ARG A O 1
ATOM 649 N N . LEU A 1 84 ? 2.969 -8.629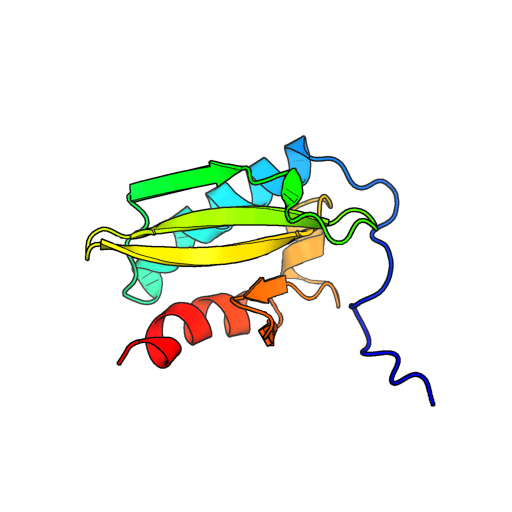 -2.951 1.00 83.12 84 LEU A N 1
ATOM 650 C CA . LEU A 1 84 ? 3.079 -7.645 -1.885 1.00 83.12 84 LEU A CA 1
ATOM 651 C C . LEU A 1 84 ? 3.515 -8.366 -0.615 1.00 83.12 84 LEU A C 1
ATOM 653 O O . LEU A 1 84 ? 3.268 -9.56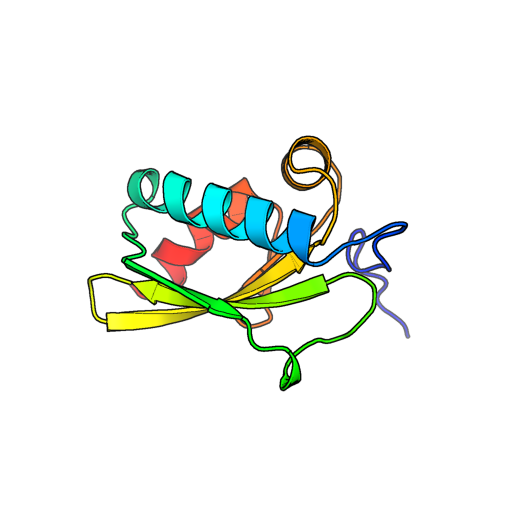6 -0.473 1.00 83.12 84 LEU A O 1
ATOM 657 N N . TYR A 1 85 ? 4.138 -7.644 0.307 1.00 82.94 85 TYR A N 1
ATOM 658 C CA . TYR A 1 85 ? 4.459 -8.184 1.625 1.00 82.94 85 TYR A CA 1
ATOM 659 C C . TYR A 1 85 ? 3.750 -7.368 2.689 1.00 82.94 85 TYR A C 1
ATOM 661 O O . TYR A 1 85 ? 3.923 -6.159 2.725 1.00 82.94 85 TYR A O 1
ATOM 669 N N . LEU A 1 86 ? 2.980 -8.036 3.536 1.00 83.19 86 LEU A N 1
ATOM 670 C CA . LEU A 1 86 ? 2.230 -7.465 4.645 1.00 83.19 86 LEU A CA 1
ATOM 671 C C . LEU A 1 86 ? 2.777 -8.049 5.944 1.00 83.19 86 LEU A C 1
ATOM 673 O O . LEU A 1 86 ? 2.696 -9.265 6.136 1.00 83.19 86 LEU A O 1
ATOM 677 N N . ASP A 1 87 ? 3.397 -7.231 6.790 1.00 81.56 87 ASP A N 1
ATOM 678 C CA . ASP A 1 87 ? 4.074 -7.671 8.021 1.00 81.56 87 ASP A CA 1
ATOM 679 C C . ASP A 1 87 ? 4.973 -8.911 7.802 1.00 81.56 87 ASP A C 1
ATOM 681 O O . ASP A 1 87 ? 4.946 -9.891 8.554 1.00 81.56 87 ASP A O 1
ATOM 685 N N . GLY A 1 88 ? 5.717 -8.919 6.689 1.00 75.31 88 GLY A N 1
ATOM 686 C CA . GLY A 1 88 ? 6.596 -10.022 6.276 1.00 75.31 88 GLY A CA 1
ATOM 687 C C . GLY A 1 88 ? 5.910 -11.215 5.589 1.00 75.31 88 GLY A C 1
ATOM 688 O O . GLY A 1 88 ? 6.599 -12.104 5.088 1.00 75.31 88 GLY A O 1
ATOM 689 N N . SER A 1 89 ? 4.579 -11.240 5.498 1.00 81.94 89 SER A N 1
ATOM 690 C CA . SER A 1 89 ? 3.811 -12.279 4.793 1.00 81.94 89 SER A CA 1
ATOM 691 C C . SER A 1 89 ? 3.559 -11.885 3.339 1.00 81.94 89 SER A C 1
ATOM 693 O O . SER A 1 89 ? 3.062 -10.799 3.070 1.00 81.94 89 SER A O 1
ATOM 695 N N . SER A 1 90 ? 3.882 -12.757 2.380 1.00 85.12 90 SER A N 1
ATOM 696 C CA . SER A 1 90 ? 3.739 -12.439 0.952 1.00 85.12 90 SER A CA 1
ATOM 697 C C . SER A 1 90 ? 2.377 -12.851 0.384 1.00 85.12 90 SER A C 1
ATOM 699 O O . SER A 1 90 ? 1.969 -13.995 0.597 1.00 85.12 90 SER A O 1
ATOM 701 N N . GLY A 1 91 ? 1.753 -12.006 -0.433 1.00 84.12 91 GLY A N 1
ATOM 702 C CA . GLY A 1 91 ? 0.474 -12.285 -1.093 1.00 84.12 91 GLY A CA 1
ATOM 703 C C . GLY A 1 91 ? 0.333 -11.587 -2.444 1.00 84.12 91 GLY A C 1
ATOM 704 O O . GLY A 1 91 ? 1.110 -10.695 -2.769 1.00 84.12 91 GLY A O 1
ATOM 705 N N . PHE A 1 92 ? -0.637 -12.015 -3.252 1.00 86.94 92 PHE A N 1
ATOM 706 C CA . PHE A 1 92 ? -1.120 -11.211 -4.383 1.00 86.94 92 PHE A CA 1
ATOM 707 C C . PHE A 1 92 ? -2.097 -10.153 -3.877 1.00 86.94 92 PHE A C 1
ATOM 709 O O . PHE A 1 92 ? -2.648 -10.327 -2.796 1.00 86.94 92 PHE A O 1
ATOM 716 N N . TRP A 1 93 ? -2.347 -9.111 -4.671 1.00 89.38 93 TRP A N 1
ATOM 717 C CA . TRP A 1 93 ? -3.177 -7.956 -4.301 1.00 89.38 93 TRP A CA 1
ATOM 718 C C . TRP A 1 93 ? -4.439 -8.312 -3.500 1.00 89.38 93 TRP A C 1
ATOM 720 O O . TRP A 1 93 ? -4.537 -7.944 -2.332 1.00 89.38 93 TRP A O 1
ATOM 730 N N . ASP A 1 94 ? -5.339 -9.111 -4.080 1.00 87.56 94 ASP A N 1
ATOM 731 C CA . ASP A 1 94 ? -6.616 -9.476 -3.448 1.00 87.56 94 ASP A CA 1
ATOM 732 C C . ASP A 1 94 ? -6.431 -10.293 -2.162 1.00 87.56 94 ASP A C 1
ATOM 734 O O . ASP A 1 94 ? -7.136 -10.097 -1.175 1.00 87.56 94 ASP A O 1
ATOM 738 N N . PHE A 1 95 ? -5.444 -11.195 -2.147 1.00 86.25 95 PHE A N 1
ATOM 739 C CA . PHE A 1 95 ? -5.118 -11.977 -0.955 1.00 86.25 95 PHE A CA 1
ATOM 740 C C . PHE A 1 95 ? -4.557 -11.087 0.158 1.00 86.25 95 PHE A C 1
ATOM 742 O O . PHE A 1 95 ? -4.847 -11.298 1.335 1.00 86.25 95 PHE A O 1
ATOM 749 N N . THR A 1 96 ? -3.743 -10.096 -0.200 1.00 87.00 96 THR A N 1
ATOM 750 C CA . THR A 1 96 ? -3.165 -9.146 0.747 1.00 87.00 96 THR A CA 1
ATOM 751 C C . THR A 1 96 ? -4.240 -8.226 1.325 1.00 87.00 96 THR A C 1
ATOM 753 O O . THR A 1 96 ? -4.220 -7.998 2.531 1.00 87.00 96 THR A O 1
ATOM 756 N N . LEU A 1 97 ? -5.206 -7.770 0.516 1.00 87.69 97 LEU A N 1
ATOM 757 C CA . LEU A 1 97 ? -6.373 -7.013 0.990 1.00 87.69 97 LEU A CA 1
ATOM 758 C C . LEU A 1 97 ? -7.188 -7.812 2.018 1.00 87.69 97 LEU A C 1
ATOM 760 O O . LEU A 1 97 ? -7.471 -7.310 3.104 1.00 87.69 97 LEU A O 1
ATOM 764 N N . ASP A 1 98 ? -7.500 -9.074 1.717 1.00 86.44 98 ASP A N 1
ATOM 765 C CA . ASP A 1 98 ? -8.237 -9.956 2.633 1.00 86.44 98 ASP A CA 1
ATOM 766 C C . ASP A 1 98 ? -7.442 -10.256 3.922 1.00 86.44 98 ASP A C 1
ATOM 768 O O . ASP A 1 98 ? -7.984 -10.252 5.031 1.00 86.44 98 ASP A O 1
ATOM 772 N N . SER A 1 99 ? -6.119 -10.417 3.804 1.00 85.75 99 SER A N 1
ATOM 773 C CA . SER A 1 99 ? -5.225 -10.679 4.944 1.00 85.75 99 SER A CA 1
ATOM 774 C C . SER A 1 99 ? -5.170 -9.529 5.956 1.00 85.75 99 SER A C 1
ATOM 776 O O . SER A 1 99 ? -4.960 -9.785 7.144 1.00 85.75 99 SER A O 1
ATOM 778 N N . CYS A 1 100 ? -5.385 -8.279 5.526 1.00 82.19 100 CYS A N 1
ATOM 779 C CA . CYS A 1 100 ? -5.439 -7.119 6.425 1.00 82.19 100 CYS A CA 1
ATOM 780 C C . CYS A 1 100 ? -6.578 -7.219 7.450 1.00 82.19 100 CYS A C 1
ATOM 782 O O . CYS A 1 100 ? -6.469 -6.669 8.549 1.00 82.19 100 CYS A O 1
ATOM 784 N N . LYS A 1 101 ? -7.660 -7.929 7.111 1.00 77.31 101 LYS A N 1
ATOM 785 C CA . LYS A 1 101 ? -8.746 -8.213 8.048 1.00 77.31 101 LYS A CA 1
ATOM 786 C C . LYS A 1 101 ? -8.348 -9.320 9.026 1.00 77.31 101 LYS A C 1
ATOM 788 O O . LYS A 1 101 ? -8.371 -9.112 10.233 1.00 77.31 101 LYS A O 1
ATOM 793 N N . GLN A 1 102 ? -7.942 -10.476 8.498 1.00 65.75 102 GLN A N 1
ATOM 794 C CA . GLN A 1 102 ? -7.775 -11.706 9.286 1.00 65.75 102 GLN A CA 1
ATOM 795 C C . GLN A 1 102 ? -6.653 -11.644 10.326 1.00 65.75 102 GLN A C 1
ATOM 797 O O . GLN A 1 102 ? -6.690 -12.361 11.321 1.00 65.75 102 GLN A O 1
ATOM 802 N N . ARG A 1 103 ? -5.616 -10.833 10.099 1.00 61.59 103 ARG A N 1
ATOM 803 C CA . ARG A 1 103 ? -4.430 -10.824 10.968 1.00 61.59 103 ARG A CA 1
ATOM 804 C C . ARG A 1 103 ? -4.658 -10.143 12.325 1.00 61.59 103 ARG A C 1
ATOM 806 O O . ARG A 1 103 ? -3.769 -10.192 13.171 1.00 61.59 103 ARG A O 1
ATOM 813 N N . PHE A 1 104 ? -5.830 -9.545 12.534 1.00 53.56 104 PHE A N 1
ATOM 814 C CA . PHE A 1 104 ? -6.137 -8.746 13.719 1.00 53.56 104 PHE A CA 1
ATOM 815 C C . PHE A 1 104 ? -7.559 -8.975 14.274 1.00 53.56 104 PHE A C 1
ATOM 817 O O . PHE A 1 104 ? -8.017 -8.164 15.079 1.00 53.56 104 PHE A O 1
ATOM 824 N N . GLU A 1 105 ? -8.239 -10.052 13.852 1.00 52.03 105 GLU A N 1
ATOM 825 C CA . GLU A 1 105 ? -9.439 -10.597 14.524 1.00 52.03 105 GLU A CA 1
ATOM 826 C C . GLU A 1 105 ? -9.064 -11.560 15.665 1.00 52.03 105 GLU A C 1
ATOM 828 O O . GLU A 1 105 ? -8.002 -12.223 15.577 1.00 52.03 105 GLU A O 1
#